Protein AF-A0A7M7LLH9-F1 (afdb_monomer)

Foldseek 3Di:
DPDPDDPDPDDDVCPVVVVVVVVVVLVVVLVVLLVQLLVLLVVLLVVLVVLVVLCVCCVVVVDPVVSHDDPLNVLLSVLNVLSVLVNVCSVPVPLVSLVSSLVSCVRSVVVSLVVLVVVLVVQVVCCVVPVDADDDPNHGPSVVSVVVSVVSVVSSVSSVVSSVVNSVSVVVVPPD

Solvent-accessible surface area (backbone atoms only — not comparable to full-atom values): 9610 Å² total; per-residue (Å²): 134,82,81,91,78,66,83,79,74,82,74,81,88,60,62,67,54,59,55,51,50,54,53,51,54,49,51,54,50,48,54,54,44,50,52,56,37,50,51,42,36,50,52,48,35,52,55,35,48,52,53,51,50,46,34,51,31,21,73,72,65,75,37,65,68,88,52,53,73,52,76,36,49,61,44,31,45,47,27,31,59,27,33,51,42,38,57,58,13,63,79,73,68,36,58,68,42,38,52,52,20,52,53,37,35,48,53,21,36,51,44,14,43,53,46,38,50,62,59,46,48,59,55,51,53,44,28,76,74,70,70,57,70,64,63,54,95,84,41,52,44,66,60,55,49,51,52,52,45,53,53,47,51,52,43,47,52,53,37,51,55,37,49,54,54,48,51,56,67,60,52,70,76,69,82,114

Nearest PDB structures (foldseek):
  6wvd-assembly1_A  TM=9.181E-01  e=1.114E-07  Aequorea victoria
  8yrj-assembly1_B  TM=5.830E-01  e=4.260E-01  Mus musculus
  8afz-assembly1_A  TM=3.007E-01  e=5.999E+00  Homo sapiens

Sequence (176 aa):
MSSKGGPRAAGTDGSDFQHREQVASQYKTSVQLKSKFRTCLYINILVVLIQVVMFAGAHFHIIPSDFYPSPWQYTWMLSGVVSLIGLNALAKNKKEMLSLHDLGLTIFGFGGIFFGFTSQYSSHQRYIASGETKRIADIPLHYIWVFVLASNAINYLATYVYSIRLKAAWNVRKTR

Secondary structure (DSSP, 8-state):
---TTS---S---SHHHHHHHHHHHHHHHHHHHHHHHHHHHHHHHHHHHHHHHHHHHHHTTSS-GGGSPPHHHHHHHHHHHHHHHHHHHHHTT-HHHHHHHHHHIIIIIIHHHHHHHHHHHHHHHHHHHH----EETTEEHHHHHHHHHHHHHHHHHHHHHHHHHHHHHHHGGG--

pLDDT: mean 85.82, std 14.54, range [35.81, 98.0]

Structure (mmCIF, N/CA/C/O backbone):
data_AF-A0A7M7LLH9-F1
#
_entry.id   AF-A0A7M7LLH9-F1
#
loop_
_atom_site.group_PDB
_atom_site.id
_atom_site.type_symbol
_atom_site.label_atom_id
_atom_site.label_alt_id
_atom_site.label_comp_id
_atom_site.label_asym_id
_atom_site.label_entity_id
_atom_site.label_seq_id
_atom_site.pdbx_PDB_ins_code
_atom_site.Cartn_x
_atom_site.Cartn_y
_atom_site.Cartn_z
_atom_site.occupancy
_atom_site.B_iso_or_equiv
_atom_site.auth_seq_id
_atom_site.auth_comp_id
_atom_site.auth_asym_id
_atom_site.auth_atom_id
_atom_site.pdbx_PDB_model_num
ATOM 1 N N . MET A 1 1 ? -25.025 -7.989 30.475 1.00 39.19 1 MET A N 1
ATOM 2 C CA . MET A 1 1 ? -26.414 -8.125 30.961 1.00 39.19 1 MET A CA 1
ATOM 3 C C . MET A 1 1 ? -26.927 -6.730 31.280 1.00 39.19 1 MET A C 1
ATOM 5 O O . MET A 1 1 ? -26.350 -6.075 32.131 1.00 39.19 1 MET A O 1
ATOM 9 N N . SER A 1 2 ? -27.921 -6.244 30.536 1.00 42.28 2 SER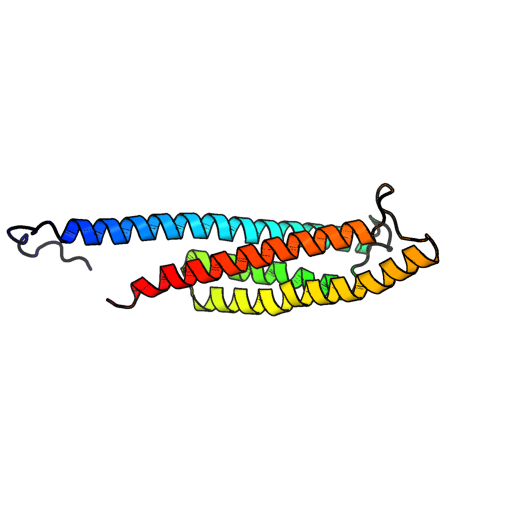 A N 1
ATOM 10 C CA . SER A 1 2 ? -28.677 -5.032 30.882 1.00 42.28 2 SER A CA 1
ATOM 11 C C . SER A 1 2 ? -29.790 -5.478 31.830 1.00 42.28 2 SER A C 1
ATOM 13 O O . SER A 1 2 ? -30.538 -6.397 31.489 1.00 42.28 2 SER A O 1
ATOM 15 N N . SER A 1 3 ? -29.833 -4.929 33.046 1.00 49.19 3 SER A N 1
ATOM 16 C CA . SER A 1 3 ? -30.827 -5.312 34.051 1.00 49.19 3 SER A CA 1
ATOM 17 C C . SER A 1 3 ? -32.217 -4.848 33.600 1.00 49.19 3 SER A C 1
ATOM 19 O O . SER A 1 3 ? -32.525 -3.661 33.546 1.00 49.19 3 SER A O 1
ATOM 21 N N . LYS A 1 4 ? -33.075 -5.806 33.240 1.00 50.59 4 LYS A N 1
ATOM 22 C CA . LYS A 1 4 ? -34.442 -5.573 32.743 1.00 50.59 4 LYS A CA 1
ATOM 23 C C . LYS A 1 4 ? -35.484 -5.364 33.863 1.00 50.59 4 LYS A C 1
ATOM 25 O O . LYS A 1 4 ? -36.646 -5.691 33.662 1.00 50.59 4 LYS A O 1
ATOM 30 N N . GLY A 1 5 ? -35.107 -4.839 35.033 1.00 54.44 5 GLY A N 1
ATOM 31 C CA . GLY A 1 5 ? -36.053 -4.764 36.161 1.00 54.44 5 GLY A CA 1
ATOM 32 C C . GLY A 1 5 ? -35.670 -3.896 37.360 1.00 54.44 5 GLY A C 1
ATOM 33 O O . GLY A 1 5 ? -36.213 -4.113 38.435 1.00 54.44 5 GLY A O 1
ATOM 34 N N . GLY A 1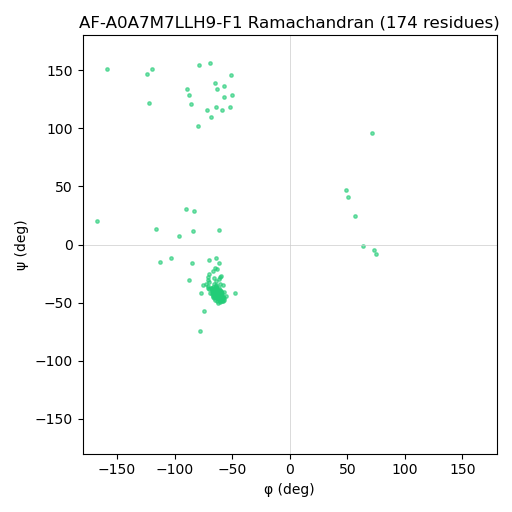 6 ? -34.742 -2.944 37.219 1.00 60.59 6 GLY A N 1
ATOM 35 C CA . GLY A 1 6 ? -34.502 -1.945 38.271 1.00 60.59 6 GLY A CA 1
ATOM 36 C C . GLY A 1 6 ? -35.561 -0.830 38.244 1.00 60.59 6 GLY A C 1
ATOM 37 O O . GLY A 1 6 ? -36.117 -0.581 37.169 1.00 60.59 6 GLY A O 1
ATOM 38 N N . PRO A 1 7 ? -35.837 -0.144 39.373 1.00 49.22 7 PRO A N 1
ATOM 39 C CA . PRO A 1 7 ? -36.781 0.973 39.426 1.00 49.22 7 PRO A CA 1
ATOM 40 C C . PRO A 1 7 ? -36.449 1.978 38.320 1.00 49.22 7 PRO A C 1
ATOM 42 O O . PRO A 1 7 ? -35.292 2.378 38.178 1.00 49.22 7 PRO A O 1
ATOM 45 N N . ARG A 1 8 ? -37.436 2.371 37.505 1.00 54.38 8 ARG A N 1
ATOM 46 C CA . ARG A 1 8 ? -37.236 3.472 36.553 1.00 54.38 8 ARG A CA 1
ATOM 47 C C . ARG A 1 8 ? -36.862 4.705 37.369 1.00 54.38 8 ARG A C 1
ATOM 49 O O . ARG A 1 8 ? -37.666 5.150 38.182 1.00 54.38 8 ARG A O 1
ATOM 56 N N . ALA A 1 9 ? -35.643 5.206 37.169 1.00 55.44 9 ALA A N 1
ATOM 57 C CA . ALA A 1 9 ? -35.166 6.414 37.823 1.00 55.44 9 ALA A CA 1
ATOM 58 C C . ALA A 1 9 ? -36.189 7.537 37.602 1.00 55.44 9 ALA A C 1
ATOM 60 O O . ALA A 1 9 ? -36.513 7.878 36.461 1.00 55.44 9 ALA A O 1
ATOM 61 N N . ALA A 1 10 ? -36.746 8.044 38.701 1.00 49.22 10 ALA A N 1
ATOM 62 C CA . ALA A 1 10 ? -37.617 9.202 38.692 1.00 49.22 10 ALA A CA 1
ATOM 63 C C . ALA A 1 10 ? -36.797 10.409 38.218 1.00 49.22 10 ALA A C 1
ATOM 65 O O . ALA A 1 10 ? -35.810 10.762 38.854 1.00 49.22 10 ALA A O 1
ATOM 66 N N . GLY A 1 11 ? -37.197 10.996 37.088 1.00 54.97 11 GLY A N 1
ATOM 67 C CA . GLY A 1 11 ? -36.576 12.189 36.515 1.00 54.97 11 GLY A CA 1
ATOM 68 C C . GLY A 1 11 ? -35.186 11.941 35.927 1.00 54.97 11 GLY A C 1
ATOM 69 O O . GLY A 1 11 ? -34.178 12.025 36.616 1.00 54.97 11 GLY A O 1
ATOM 70 N N . THR A 1 12 ? -35.104 11.710 34.616 1.00 56.12 12 THR A N 1
ATOM 71 C CA . THR A 1 12 ? -33.862 12.012 33.895 1.00 56.12 12 THR A CA 1
ATOM 72 C C . THR A 1 12 ? -33.748 13.532 33.810 1.00 56.12 12 THR A C 1
ATOM 74 O O . THR A 1 12 ? -34.572 14.160 33.150 1.00 56.12 12 THR A O 1
ATOM 77 N N . ASP A 1 13 ? -32.734 14.113 34.441 1.00 59.94 13 ASP A N 1
ATOM 78 C CA . ASP A 1 13 ? -32.364 15.542 34.430 1.00 59.94 13 ASP A CA 1
ATOM 79 C C . ASP A 1 13 ? -31.989 16.108 33.036 1.00 59.94 13 ASP A C 1
ATOM 81 O O . ASP A 1 13 ? -31.413 17.186 32.921 1.00 59.94 13 ASP A O 1
ATOM 85 N N . GLY A 1 14 ? -32.272 15.372 31.956 1.00 61.41 14 GLY A N 1
ATOM 86 C CA . GLY A 1 14 ? -31.887 15.715 30.58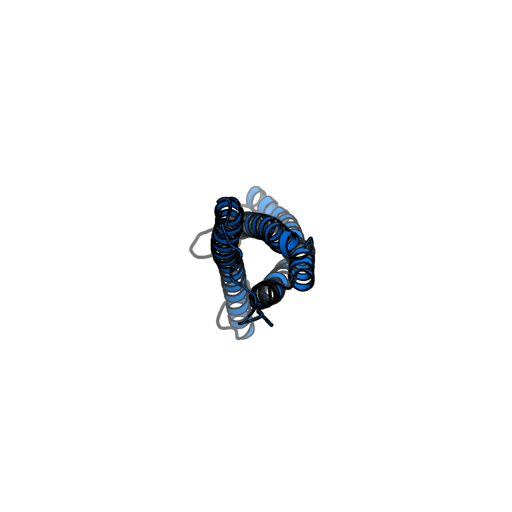9 1.00 61.41 14 GLY A CA 1
ATOM 87 C C . GLY A 1 14 ? -30.402 15.499 30.268 1.00 61.41 14 GLY A C 1
ATOM 88 O O . GLY A 1 14 ? -30.041 15.541 29.092 1.00 61.41 14 GLY A O 1
ATOM 89 N N . SER A 1 15 ? -29.540 15.187 31.244 1.00 61.66 15 SER A N 1
ATOM 90 C CA . SER A 1 15 ? -28.098 14.981 31.014 1.00 61.66 15 SER A CA 1
ATOM 91 C C . SER A 1 15 ? -27.792 13.689 30.238 1.00 61.66 15 SER A C 1
ATOM 93 O O . SER A 1 15 ? -26.809 13.615 29.495 1.00 61.66 15 SER A O 1
ATOM 95 N N . ASP A 1 16 ? -28.683 12.690 30.308 1.00 64.12 16 ASP A N 1
ATOM 96 C CA . ASP A 1 16 ? -28.557 11.426 29.563 1.00 64.12 16 ASP A CA 1
ATOM 97 C C . ASP A 1 16 ? -28.690 11.628 28.038 1.00 64.12 16 ASP A C 1
ATOM 99 O O . ASP A 1 16 ? -28.168 10.840 27.247 1.00 64.12 16 ASP A O 1
ATOM 103 N N . PHE A 1 17 ? -29.330 12.719 27.596 1.00 64.06 17 PHE A N 1
ATOM 104 C CA . PHE A 1 17 ? -29.427 13.067 26.176 1.00 64.06 17 PHE A CA 1
ATOM 105 C C . PHE A 1 17 ? -28.054 13.405 25.583 1.00 64.06 17 PHE A C 1
ATOM 107 O O . PHE A 1 17 ? -27.680 12.849 24.550 1.00 64.06 17 PHE A O 1
ATOM 114 N N . GLN A 1 18 ? -27.259 14.220 26.284 1.00 66.38 18 GLN A N 1
ATOM 115 C CA . GLN A 1 18 ? -25.909 14.594 25.848 1.00 66.38 18 GLN A CA 1
ATOM 116 C C . GLN A 1 18 ? -25.006 13.364 25.722 1.00 66.38 18 GLN A C 1
ATOM 118 O O . GLN A 1 18 ? -24.257 13.221 24.753 1.00 66.38 18 GLN A O 1
ATOM 123 N N . HIS A 1 19 ? -25.112 12.429 26.670 1.00 61.94 19 HIS A N 1
ATOM 124 C CA . HIS A 1 19 ? -24.351 11.187 26.624 1.00 61.94 19 HIS A CA 1
ATOM 125 C C . HIS A 1 19 ? -24.753 10.306 25.427 1.00 61.94 19 HIS A C 1
ATOM 127 O O . HIS A 1 19 ? -23.888 9.795 24.709 1.00 61.94 19 HIS A O 1
ATOM 133 N N . ARG A 1 20 ? -26.057 10.159 25.156 1.00 70.38 20 ARG A N 1
ATOM 134 C CA . ARG A 1 20 ? -26.562 9.386 24.007 1.00 70.38 20 ARG A CA 1
ATOM 135 C C . ARG A 1 20 ? -26.188 10.016 22.664 1.00 70.38 20 ARG A C 1
ATOM 137 O O . ARG A 1 20 ? -25.802 9.284 21.752 1.00 70.38 20 ARG A O 1
ATOM 144 N N . GLU A 1 21 ? -26.234 11.342 22.544 1.00 69.75 21 GLU A N 1
ATOM 145 C CA . GLU A 1 21 ? -25.801 12.059 21.337 1.00 69.75 21 GLU A CA 1
ATOM 146 C C . GLU A 1 21 ? -24.299 11.908 21.069 1.00 69.75 21 GLU A C 1
ATOM 148 O O . GLU A 1 21 ? -23.884 11.653 19.931 1.00 69.75 21 GLU A O 1
ATOM 153 N N . GLN A 1 22 ? -23.463 11.992 22.108 1.00 70.44 22 GLN A N 1
ATOM 154 C CA . GLN A 1 22 ? -22.021 11.770 21.982 1.00 70.44 22 GLN A CA 1
ATOM 155 C C . GLN A 1 22 ? -21.707 10.338 21.519 1.00 70.44 22 GLN A C 1
ATOM 157 O O . GLN A 1 22 ? -20.890 10.136 20.620 1.00 70.44 22 GLN A O 1
ATOM 162 N N . VAL A 1 23 ? -22.396 9.327 22.056 1.00 69.25 23 VAL A N 1
ATOM 163 C CA . VAL A 1 23 ? -22.213 7.929 21.629 1.00 69.25 23 VAL A CA 1
ATOM 164 C C . VAL A 1 23 ? -22.708 7.706 20.190 1.00 69.25 23 VAL A C 1
ATOM 166 O O . VAL A 1 23 ? -22.039 7.028 19.402 1.00 69.25 23 VAL A O 1
ATOM 16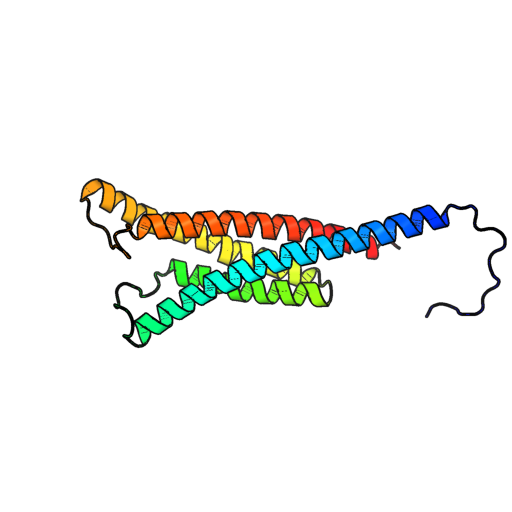9 N N . ALA A 1 24 ? -23.845 8.297 19.809 1.00 69.00 24 ALA A N 1
ATOM 170 C CA . ALA A 1 24 ? -24.409 8.173 18.464 1.00 69.00 24 ALA A CA 1
ATOM 171 C C . ALA A 1 24 ? -23.536 8.854 17.393 1.00 69.00 24 ALA A C 1
ATOM 173 O O . ALA A 1 24 ? -23.254 8.262 16.344 1.00 69.00 24 ALA A O 1
ATOM 174 N N . SER A 1 25 ? -23.049 10.068 17.667 1.00 70.50 25 SER A N 1
ATOM 175 C CA . SER A 1 25 ? -22.148 10.807 16.771 1.00 70.50 25 SER A CA 1
ATOM 176 C C . SER A 1 25 ? -20.809 10.084 16.573 1.00 70.50 25 SER A C 1
ATOM 178 O O . SER A 1 25 ? -20.308 9.996 15.445 1.00 70.50 25 SER A O 1
ATOM 180 N N . GLN A 1 26 ? -20.266 9.459 17.621 1.00 71.50 26 GLN A N 1
ATOM 181 C CA . GLN A 1 26 ? -19.068 8.621 17.527 1.00 71.50 26 GLN A CA 1
ATOM 182 C C . GLN A 1 26 ? -19.297 7.353 16.702 1.00 71.50 26 GLN A C 1
ATOM 184 O O . GLN A 1 26 ? -18.443 6.990 15.890 1.00 71.50 26 GLN A O 1
ATOM 189 N N . TYR A 1 27 ? -20.445 6.686 16.861 1.00 74.75 27 TYR A N 1
ATOM 190 C CA . TYR A 1 27 ? -20.773 5.512 16.052 1.00 74.75 27 TYR A CA 1
ATOM 191 C C . TYR A 1 27 ? -20.869 5.877 14.568 1.00 74.75 27 TYR A C 1
ATOM 193 O O . TYR A 1 27 ? -20.240 5.225 13.731 1.00 74.75 27 TYR A O 1
ATOM 201 N N . LYS A 1 28 ? -21.561 6.978 14.248 1.00 80.12 28 LYS A N 1
ATOM 202 C CA . LYS A 1 28 ? -21.656 7.514 12.883 1.00 80.12 28 LYS A CA 1
ATOM 203 C C . LYS A 1 28 ? -20.271 7.825 12.306 1.00 80.12 28 LYS A C 1
ATOM 205 O O . LYS A 1 28 ? -19.962 7.406 11.191 1.00 80.12 28 LYS A O 1
ATOM 210 N N . THR A 1 29 ? -19.411 8.470 13.094 1.00 81.75 29 THR A N 1
ATOM 211 C CA . THR A 1 29 ? -18.034 8.805 12.699 1.00 81.75 29 THR A CA 1
ATOM 212 C C . THR A 1 29 ? -17.191 7.551 12.458 1.00 81.75 29 THR A C 1
ATOM 214 O O . THR A 1 29 ? -16.514 7.445 11.437 1.00 81.75 29 THR A O 1
ATOM 217 N N . SER A 1 30 ? -17.263 6.554 13.347 1.00 83.50 30 SER A N 1
ATOM 218 C CA . SER A 1 30 ? -16.526 5.295 13.187 1.00 83.50 30 SER A CA 1
ATOM 219 C C . SER A 1 30 ? -16.980 4.530 11.945 1.00 83.50 30 SER A C 1
ATOM 221 O O . SER A 1 30 ? -16.139 4.052 11.190 1.00 83.50 30 SER A O 1
ATOM 223 N N . VAL A 1 31 ? -18.288 4.453 11.679 1.00 88.06 31 VAL A N 1
ATOM 224 C CA . VAL A 1 31 ? -18.828 3.787 10.482 1.00 88.06 31 VAL A CA 1
ATOM 225 C C . VAL A 1 31 ? -18.349 4.476 9.201 1.00 88.06 31 VAL A C 1
ATOM 227 O O . VAL A 1 31 ? -17.866 3.800 8.291 1.00 88.06 31 VAL A O 1
ATOM 230 N N . GLN A 1 32 ? -18.398 5.810 9.145 1.00 90.38 32 GLN A N 1
ATOM 231 C CA . GLN A 1 32 ? -17.904 6.571 7.993 1.00 90.38 32 GLN A CA 1
ATOM 232 C C . GLN A 1 32 ? -16.400 6.367 7.769 1.00 90.38 32 GLN A C 1
ATOM 234 O O . GLN A 1 32 ? -15.972 6.120 6.641 1.00 90.38 32 GLN A O 1
ATOM 239 N N . LEU A 1 33 ? -15.595 6.420 8.836 1.00 92.81 33 LEU A N 1
ATOM 240 C CA . LEU A 1 33 ? -14.150 6.196 8.757 1.00 92.81 33 LEU A CA 1
ATOM 241 C C . LEU A 1 33 ? -13.810 4.768 8.323 1.00 92.81 33 LEU A C 1
ATOM 243 O O . LEU A 1 33 ? -12.924 4.585 7.493 1.00 92.81 33 LEU A O 1
ATOM 247 N N . LYS A 1 34 ? -14.532 3.759 8.826 1.00 93.94 34 LYS A N 1
ATOM 248 C CA . LYS A 1 34 ? -14.350 2.361 8.413 1.00 93.94 34 LYS A CA 1
ATOM 249 C C . LYS A 1 34 ? -14.624 2.166 6.930 1.00 93.94 34 LYS A C 1
ATOM 251 O O . LYS A 1 34 ? -13.887 1.427 6.289 1.00 93.94 34 LYS A O 1
ATOM 256 N N . SER A 1 35 ? -15.671 2.803 6.403 1.00 94.50 35 SER A N 1
ATOM 257 C CA . SER A 1 35 ? -15.999 2.733 4.978 1.00 94.50 35 SER A CA 1
ATOM 258 C C . SER A 1 35 ? -14.870 3.326 4.131 1.00 94.50 35 SER A C 1
ATOM 260 O O . SER A 1 35 ? -14.331 2.641 3.269 1.00 94.50 35 SER A O 1
ATOM 262 N N . LYS A 1 36 ? -14.413 4.543 4.462 1.00 96.00 36 LYS A N 1
ATOM 263 C CA . LYS A 1 36 ? -13.301 5.207 3.758 1.00 96.00 36 LYS A CA 1
ATOM 264 C C . LYS A 1 36 ? -12.000 4.404 3.824 1.00 96.00 36 LYS A C 1
ATOM 266 O O . LYS A 1 36 ? -11.359 4.193 2.802 1.00 96.00 36 LYS A O 1
ATOM 271 N N . PHE A 1 37 ? -11.644 3.914 5.010 1.00 96.88 37 PHE A N 1
ATOM 272 C CA . PHE A 1 37 ? -10.469 3.068 5.202 1.00 96.88 37 PHE A CA 1
ATOM 273 C C . PHE A 1 37 ? -10.571 1.775 4.383 1.00 96.88 37 PHE A C 1
ATOM 275 O O . PHE A 1 37 ? -9.630 1.418 3.684 1.00 96.88 37 PHE A O 1
ATOM 282 N N . ARG A 1 38 ? -11.735 1.111 4.389 1.00 97.06 38 ARG A N 1
ATOM 283 C CA . ARG A 1 38 ? -11.988 -0.090 3.583 1.00 97.06 38 ARG A CA 1
ATOM 284 C C . ARG A 1 38 ? -11.816 0.181 2.085 1.00 97.06 38 ARG A C 1
ATOM 286 O O . ARG A 1 38 ? -11.206 -0.638 1.406 1.00 97.06 38 ARG A O 1
ATOM 293 N N . THR A 1 39 ? -12.292 1.321 1.585 1.00 97.44 39 THR A N 1
ATOM 294 C CA . THR A 1 39 ? -12.079 1.725 0.188 1.00 97.44 39 THR A CA 1
ATOM 295 C C . THR A 1 39 ? -10.591 1.837 -0.143 1.00 97.44 39 THR A C 1
ATOM 297 O O . THR A 1 39 ? -10.160 1.272 -1.143 1.00 97.44 39 THR A O 1
ATOM 300 N N . CYS A 1 40 ? -9.786 2.483 0.707 1.00 97.69 40 CYS A N 1
ATOM 301 C CA . CYS A 1 40 ? -8.338 2.584 0.491 1.00 97.69 40 CYS A CA 1
ATOM 302 C C . CYS A 1 40 ? -7.639 1.213 0.457 1.00 97.69 40 CYS A C 1
ATOM 304 O O . CYS A 1 40 ? -6.753 0.989 -0.371 1.00 97.69 40 CYS A O 1
ATOM 306 N N . LEU A 1 41 ? -8.064 0.278 1.317 1.00 97.75 41 LEU A N 1
ATOM 307 C CA . LEU A 1 41 ? -7.549 -1.094 1.315 1.00 97.75 41 LEU A CA 1
ATOM 308 C C . LEU A 1 41 ? -7.911 -1.836 0.027 1.00 97.75 41 LEU A C 1
ATOM 310 O O . LEU A 1 41 ? -7.055 -2.501 -0.548 1.00 97.75 41 LEU A O 1
ATOM 314 N N . TYR A 1 42 ? -9.152 -1.706 -0.450 1.00 98.00 42 TYR A N 1
ATOM 315 C CA . TYR A 1 42 ? -9.562 -2.322 -1.712 1.00 98.00 42 TYR A CA 1
ATOM 316 C C . TYR A 1 42 ? -8.830 -1.738 -2.915 1.00 98.00 42 TYR A C 1
ATOM 318 O O . TYR A 1 42 ? -8.443 -2.504 -3.791 1.00 98.00 42 TYR A O 1
ATOM 326 N N . ILE A 1 43 ? -8.583 -0.425 -2.938 1.00 97.62 43 ILE A N 1
ATOM 327 C CA . ILE A 1 43 ? -7.764 0.206 -3.980 1.00 97.62 43 ILE A CA 1
ATOM 328 C C . ILE A 1 43 ? -6.364 -0.415 -3.994 1.00 97.62 43 ILE A C 1
ATOM 330 O O . ILE A 1 43 ? -5.903 -0.835 -5.052 1.00 97.62 43 ILE A O 1
ATOM 334 N N . ASN A 1 44 ? -5.710 -0.539 -2.833 1.00 97.38 44 ASN A N 1
ATOM 335 C CA . ASN A 1 44 ? -4.380 -1.147 -2.777 1.00 97.38 44 ASN A CA 1
ATOM 336 C C . ASN A 1 44 ? -4.394 -2.616 -3.230 1.00 97.38 44 ASN A C 1
ATOM 338 O O . ASN A 1 44 ? -3.566 -3.021 -4.040 1.00 97.38 44 ASN A O 1
ATOM 342 N N . ILE A 1 45 ? -5.357 -3.408 -2.747 1.00 97.56 45 ILE A N 1
ATOM 343 C CA . ILE A 1 45 ? -5.505 -4.815 -3.143 1.00 97.56 45 ILE A CA 1
ATOM 344 C C . ILE A 1 45 ? -5.709 -4.929 -4.654 1.00 97.56 45 ILE A C 1
ATOM 346 O O . ILE A 1 45 ? -5.057 -5.752 -5.284 1.00 97.56 45 ILE A O 1
ATOM 350 N N . LEU A 1 46 ? -6.569 -4.099 -5.245 1.00 97.50 46 LEU A N 1
ATOM 351 C CA . LEU A 1 46 ? -6.832 -4.106 -6.683 1.00 97.50 46 LEU A CA 1
ATOM 352 C C . LEU A 1 46 ? -5.563 -3.800 -7.481 1.00 97.50 46 LEU A C 1
ATOM 354 O O . LEU A 1 46 ? -5.248 -4.516 -8.427 1.00 97.50 46 LEU A O 1
ATOM 358 N N . VAL A 1 47 ? -4.810 -2.777 -7.081 1.00 95.75 47 VAL A N 1
ATOM 359 C CA . VAL A 1 47 ? -3.564 -2.402 -7.758 1.00 95.75 47 VAL A CA 1
ATOM 360 C C . VAL A 1 47 ? -2.512 -3.515 -7.647 1.00 95.75 47 VAL A C 1
ATOM 362 O O . VAL A 1 47 ? -1.873 -3.860 -8.641 1.00 95.75 47 VAL A O 1
ATOM 365 N N . VAL A 1 48 ? -2.372 -4.137 -6.473 1.00 96.00 48 VAL A N 1
ATOM 366 C CA . VAL A 1 48 ? -1.479 -5.292 -6.286 1.00 96.00 48 VAL A CA 1
ATOM 367 C C . VAL A 1 48 ? -1.943 -6.495 -7.112 1.00 96.00 48 VAL A C 1
ATOM 369 O O . VAL A 1 48 ? -1.114 -7.172 -7.711 1.00 96.00 48 VAL A O 1
ATOM 372 N N . LEU A 1 49 ? -3.250 -6.758 -7.201 1.00 96.19 49 LEU A N 1
ATOM 373 C CA . LEU A 1 49 ? -3.790 -7.842 -8.025 1.00 96.19 49 LEU A CA 1
ATOM 374 C C . LEU A 1 49 ? -3.491 -7.634 -9.510 1.00 96.19 49 LEU A C 1
ATOM 376 O O . LEU A 1 49 ? -3.122 -8.592 -10.181 1.00 96.19 49 LEU A O 1
ATOM 380 N N . ILE A 1 50 ? -3.577 -6.400 -10.014 1.00 94.31 50 ILE A N 1
ATOM 381 C CA . ILE A 1 50 ? -3.158 -6.085 -11.387 1.00 94.31 50 ILE A CA 1
ATOM 382 C C . ILE A 1 50 ? -1.685 -6.467 -11.587 1.00 94.31 50 ILE A C 1
ATOM 384 O O . ILE A 1 50 ? -1.356 -7.141 -12.562 1.00 94.31 50 ILE A O 1
ATOM 388 N N . GLN A 1 51 ? -0.807 -6.125 -10.639 1.00 92.94 51 GLN A N 1
ATOM 389 C CA . GLN A 1 51 ? 0.607 -6.504 -10.702 1.00 92.94 51 GLN A CA 1
ATOM 390 C C . GLN A 1 51 ? 0.814 -8.030 -10.666 1.00 92.94 51 GLN A C 1
ATOM 392 O O . GLN A 1 51 ? 1.651 -8.552 -11.403 1.00 92.94 51 GLN A O 1
ATOM 397 N N . VAL A 1 52 ? 0.045 -8.758 -9.847 1.00 94.12 52 VAL A N 1
ATOM 398 C CA . VAL A 1 52 ? 0.068 -10.233 -9.801 1.00 94.12 52 VAL A CA 1
ATOM 399 C C . VAL A 1 52 ? -0.349 -10.827 -11.146 1.00 94.12 52 VAL A C 1
ATOM 401 O O . VAL A 1 52 ? 0.299 -11.751 -11.629 1.00 94.12 52 VAL A O 1
ATOM 404 N N . VAL A 1 53 ? -1.404 -10.296 -11.769 1.00 93.75 53 VAL A N 1
ATOM 405 C CA . VAL A 1 53 ? -1.880 -10.755 -13.082 1.00 93.75 53 VAL A CA 1
ATOM 406 C C . VAL A 1 53 ? -0.830 -10.496 -14.161 1.00 93.75 53 VAL A C 1
ATOM 408 O O . VAL A 1 53 ? -0.563 -11.385 -14.965 1.00 93.75 53 VAL A O 1
ATOM 411 N N . MET A 1 54 ? -0.183 -9.326 -14.151 1.00 90.50 54 MET A N 1
ATOM 412 C CA . MET A 1 54 ? 0.918 -9.031 -15.075 1.00 90.50 54 MET A CA 1
ATOM 413 C C . MET A 1 54 ? 2.088 -10.003 -14.902 1.00 90.50 54 MET A C 1
ATOM 415 O O . MET A 1 54 ? 2.607 -10.520 -15.890 1.00 90.50 54 MET A O 1
ATOM 419 N N . PHE A 1 55 ? 2.469 -10.297 -13.655 1.00 91.38 55 PHE A N 1
ATOM 420 C CA . PHE A 1 55 ? 3.502 -11.285 -13.356 1.00 91.38 55 PHE A CA 1
ATOM 421 C C . PHE A 1 55 ? 3.127 -12.679 -13.864 1.00 91.38 55 PHE A C 1
ATOM 423 O O . PHE A 1 55 ? 3.925 -13.311 -14.552 1.00 91.38 55 PHE A O 1
ATOM 430 N N . ALA A 1 56 ? 1.914 -13.146 -13.565 1.00 92.50 56 ALA A N 1
ATOM 431 C CA . ALA A 1 56 ? 1.435 -14.445 -14.023 1.00 92.50 56 ALA A CA 1
ATOM 432 C C . ALA A 1 56 ? 1.422 -14.522 -15.558 1.00 92.50 56 ALA A C 1
ATOM 434 O O . ALA A 1 56 ? 1.890 -15.504 -16.127 1.00 92.50 56 ALA A O 1
ATOM 435 N N . GLY A 1 57 ? 0.968 -13.463 -16.235 1.00 92.88 57 GLY A N 1
ATOM 436 C CA . GLY A 1 57 ? 0.994 -13.371 -17.694 1.00 92.88 57 GLY A CA 1
ATOM 437 C C . GLY A 1 57 ? 2.406 -13.464 -18.276 1.00 92.88 57 GLY A C 1
ATOM 438 O O . GLY A 1 57 ? 2.606 -14.167 -19.263 1.00 92.88 57 GLY A O 1
ATOM 439 N N . ALA A 1 58 ? 3.394 -12.818 -17.652 1.00 90.88 58 ALA A N 1
ATOM 440 C CA . ALA A 1 58 ? 4.798 -12.938 -18.053 1.00 90.88 58 ALA A CA 1
ATOM 441 C C . ALA A 1 58 ? 5.373 -14.340 -17.764 1.00 90.88 58 ALA A C 1
ATOM 443 O O . ALA A 1 58 ? 6.135 -14.872 -18.570 1.00 90.88 58 ALA A O 1
ATOM 444 N N . HIS A 1 59 ? 4.984 -14.959 -16.644 1.00 91.00 59 HIS A N 1
ATOM 445 C CA . HIS A 1 59 ? 5.430 -16.299 -16.257 1.00 91.00 59 HIS A CA 1
ATOM 446 C C . HIS A 1 59 ? 4.921 -17.393 -17.200 1.00 91.00 59 HIS A C 1
ATOM 448 O O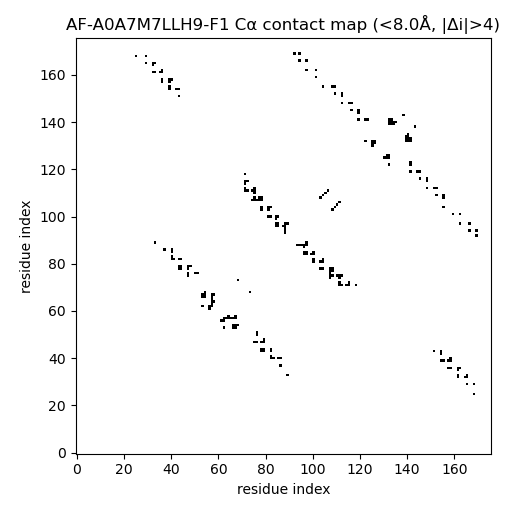 . HIS A 1 59 ? 5.681 -18.269 -17.598 1.00 91.00 59 HIS A O 1
ATOM 454 N N . PHE A 1 60 ? 3.655 -17.309 -17.608 1.00 93.62 60 PHE A N 1
ATOM 455 C CA . PHE A 1 60 ? 3.047 -18.229 -18.571 1.00 93.62 60 PHE A CA 1
ATOM 456 C C . PHE A 1 60 ? 3.311 -17.843 -20.035 1.00 93.62 60 PHE A C 1
ATOM 458 O O . PHE A 1 60 ? 2.678 -18.398 -20.929 1.00 93.62 60 PHE A O 1
ATOM 465 N N . HIS A 1 61 ? 4.220 -16.894 -20.292 1.00 89.62 61 HIS A N 1
ATOM 466 C CA . HIS A 1 61 ? 4.569 -16.413 -21.635 1.00 89.62 61 HIS A CA 1
ATOM 467 C C . HIS A 1 61 ? 3.380 -15.865 -22.455 1.00 89.62 61 HIS A C 1
ATOM 469 O O . HIS A 1 61 ? 3.432 -15.823 -23.681 1.00 89.62 61 HIS A O 1
ATOM 475 N N . ILE A 1 62 ? 2.314 -15.414 -21.785 1.00 91.44 62 ILE A N 1
ATOM 476 C CA . ILE A 1 62 ? 1.156 -14.743 -22.401 1.00 91.44 62 ILE A CA 1
ATOM 477 C C . ILE A 1 62 ? 1.525 -13.300 -22.783 1.00 91.44 62 ILE A C 1
ATOM 479 O O . ILE A 1 62 ? 1.045 -12.760 -23.776 1.00 91.44 62 ILE A O 1
ATOM 483 N N . ILE A 1 63 ? 2.377 -12.670 -21.972 1.00 87.94 63 ILE A N 1
ATOM 484 C CA . ILE A 1 63 ? 2.866 -11.294 -22.121 1.00 87.94 63 ILE A CA 1
ATOM 485 C C . ILE A 1 63 ? 4.399 -11.349 -22.271 1.00 87.94 63 ILE A C 1
ATOM 487 O O . ILE A 1 63 ? 5.013 -12.272 -21.726 1.00 87.94 63 ILE A O 1
ATOM 491 N N . PRO A 1 64 ? 5.050 -10.394 -22.974 1.00 84.81 64 PRO A N 1
ATOM 492 C CA . PRO A 1 64 ? 6.506 -10.370 -23.093 1.00 84.81 64 PRO A CA 1
ATOM 493 C C . PRO A 1 64 ? 7.232 -10.480 -21.744 1.00 84.81 64 PRO A C 1
ATOM 495 O O . PRO A 1 64 ? 6.810 -9.919 -20.731 1.00 84.81 64 PRO A O 1
ATOM 498 N N . SER A 1 65 ? 8.386 -11.146 -21.736 1.00 81.38 65 SER A N 1
ATOM 499 C CA . SER A 1 65 ? 9.222 -11.302 -20.536 1.00 81.38 65 SER A CA 1
ATOM 500 C C . SER A 1 65 ? 9.776 -9.974 -20.002 1.00 81.38 65 SER A C 1
ATOM 502 O O . SER A 1 65 ? 10.268 -9.900 -18.881 1.00 81.38 65 SER A O 1
ATOM 504 N N . ASP A 1 66 ? 9.660 -8.884 -20.755 1.00 78.62 66 ASP A N 1
ATOM 505 C CA . ASP A 1 66 ? 10.012 -7.545 -20.283 1.00 78.62 66 ASP A CA 1
ATOM 506 C C . ASP A 1 66 ? 9.200 -7.063 -19.076 1.00 78.62 66 ASP A C 1
ATOM 508 O O . ASP A 1 66 ? 9.616 -6.109 -18.413 1.00 78.62 66 ASP A O 1
ATOM 512 N N . PHE A 1 67 ? 8.075 -7.725 -18.794 1.00 79.81 67 PHE A N 1
ATOM 513 C CA . PHE A 1 67 ? 7.148 -7.412 -17.711 1.00 79.81 67 PHE A CA 1
ATOM 514 C C . PHE A 1 67 ? 7.368 -8.240 -16.438 1.00 79.81 67 PHE A C 1
ATOM 516 O O . PHE A 1 67 ? 6.564 -8.143 -15.506 1.00 79.81 67 PHE A O 1
ATOM 523 N N . TYR A 1 68 ? 8.444 -9.034 -16.359 1.00 86.88 68 TYR A N 1
ATOM 524 C CA . TYR A 1 68 ? 8.809 -9.696 -15.107 1.00 86.88 68 TYR A CA 1
ATOM 525 C C . TYR A 1 68 ? 9.004 -8.667 -13.981 1.00 86.88 68 TYR A C 1
ATOM 527 O O . TYR A 1 68 ? 9.640 -7.629 -14.204 1.00 86.88 68 TYR A O 1
ATOM 535 N N . PRO A 1 69 ? 8.484 -8.931 -12.766 1.00 87.81 69 PRO A N 1
ATOM 536 C CA . PRO A 1 69 ? 8.567 -7.964 -11.698 1.00 87.81 69 PRO A CA 1
ATOM 537 C C . PRO A 1 69 ? 10.013 -7.674 -11.306 1.00 87.81 69 PRO A C 1
ATOM 539 O O . PRO A 1 69 ? 10.827 -8.574 -11.098 1.00 87.81 69 PRO A O 1
ATOM 542 N N . SER A 1 70 ? 10.319 -6.391 -11.170 1.00 90.06 70 SER A N 1
ATOM 543 C CA . SER A 1 70 ? 11.554 -5.913 -10.562 1.00 90.06 70 SER A CA 1
ATOM 544 C C . SER A 1 70 ? 11.556 -6.211 -9.055 1.00 90.06 70 SER A C 1
ATOM 546 O O . SER A 1 70 ? 10.485 -6.271 -8.447 1.00 90.06 70 SER A O 1
ATOM 548 N N . PRO A 1 71 ? 12.729 -6.307 -8.401 1.00 92.44 71 PRO A N 1
ATOM 549 C CA . PRO A 1 71 ? 12.837 -6.592 -6.966 1.00 92.44 71 PRO A CA 1
ATOM 550 C C . PRO A 1 71 ? 11.915 -5.746 -6.071 1.00 92.44 71 PRO A C 1
ATOM 552 O O . PRO A 1 71 ? 11.258 -6.271 -5.175 1.00 92.44 71 PRO A O 1
ATOM 555 N N . TRP A 1 72 ? 11.798 -4.445 -6.353 1.00 93.81 72 TRP A N 1
ATOM 556 C CA . TRP A 1 72 ? 10.949 -3.535 -5.581 1.00 93.81 72 TRP A CA 1
ATOM 557 C C . TRP A 1 72 ? 9.450 -3.845 -5.696 1.00 93.81 72 TRP A C 1
ATOM 559 O O . TRP A 1 72 ? 8.701 -3.597 -4.751 1.00 93.81 72 TRP A O 1
ATOM 569 N N . GLN A 1 73 ? 9.008 -4.418 -6.819 1.00 94.06 73 GLN A N 1
ATOM 570 C CA . GLN A 1 73 ? 7.607 -4.775 -7.037 1.00 94.06 73 GLN A CA 1
ATOM 571 C C . GLN A 1 73 ? 7.208 -5.959 -6.167 1.00 94.06 73 GLN A C 1
ATOM 573 O O . GLN A 1 73 ? 6.123 -5.927 -5.602 1.00 94.06 73 GLN A O 1
ATOM 578 N N . TYR A 1 74 ? 8.090 -6.944 -5.966 1.00 93.19 74 TYR A N 1
ATOM 579 C CA . TYR A 1 74 ? 7.829 -8.041 -5.027 1.00 93.19 74 TYR A CA 1
ATOM 580 C C . TYR A 1 74 ? 7.644 -7.527 -3.597 1.00 93.19 74 TYR A C 1
ATOM 582 O O . TYR A 1 74 ? 6.683 -7.899 -2.924 1.00 93.19 74 TYR A O 1
ATOM 590 N N . THR A 1 75 ? 8.520 -6.621 -3.148 1.00 94.00 75 THR A N 1
ATOM 591 C CA . THR A 1 75 ? 8.397 -5.990 -1.826 1.00 94.00 75 THR A CA 1
ATOM 592 C C . THR A 1 75 ? 7.093 -5.207 -1.703 1.00 94.00 75 THR A C 1
ATOM 594 O O . THR A 1 75 ? 6.398 -5.317 -0.695 1.00 94.00 75 THR A O 1
ATOM 597 N N . TRP A 1 76 ? 6.734 -4.446 -2.739 1.00 95.56 76 TRP A N 1
ATOM 598 C CA . TRP A 1 76 ? 5.501 -3.666 -2.768 1.00 95.56 76 TRP A CA 1
ATOM 599 C C . TRP A 1 76 ? 4.242 -4.546 -2.806 1.00 95.56 76 TRP A C 1
ATOM 601 O O . TRP A 1 76 ? 3.278 -4.239 -2.112 1.00 95.56 76 TRP A O 1
ATOM 611 N N . MET A 1 77 ? 4.252 -5.678 -3.516 1.00 95.06 77 MET A N 1
ATOM 612 C CA . MET A 1 77 ? 3.122 -6.619 -3.582 1.00 95.06 77 MET A CA 1
ATOM 613 C C . MET A 1 77 ? 2.733 -7.185 -2.207 1.00 95.06 77 MET A C 1
ATOM 615 O O . MET A 1 77 ? 1.560 -7.486 -1.971 1.00 95.06 77 MET A O 1
ATOM 619 N N . LEU A 1 78 ? 3.671 -7.266 -1.257 1.00 96.12 78 LEU A N 1
ATOM 620 C CA . LEU A 1 78 ? 3.367 -7.658 0.124 1.00 96.12 78 LEU A CA 1
ATOM 621 C C . LEU A 1 78 ? 2.425 -6.665 0.831 1.00 96.12 78 LEU A C 1
ATOM 623 O O . LEU A 1 78 ? 1.713 -7.062 1.757 1.00 96.12 78 LEU A O 1
ATOM 627 N N . SER A 1 79 ? 2.321 -5.411 0.370 1.00 96.50 79 SER A N 1
ATOM 628 C CA . SER A 1 79 ? 1.342 -4.443 0.891 1.00 96.50 79 SER A CA 1
ATOM 629 C C . SER A 1 79 ? -0.109 -4.921 0.703 1.00 96.50 79 SER A C 1
ATOM 631 O O . SER A 1 79 ? -0.988 -4.587 1.507 1.00 96.50 79 SER A O 1
ATOM 633 N N . GLY A 1 80 ? -0.374 -5.743 -0.320 1.00 95.88 80 GLY A N 1
ATOM 634 C CA . GLY A 1 80 ? -1.679 -6.363 -0.546 1.00 95.88 80 GLY A CA 1
ATOM 635 C C . GLY A 1 80 ? -2.052 -7.319 0.587 1.00 95.88 80 GLY A C 1
ATOM 636 O O . GLY A 1 80 ? -3.158 -7.243 1.121 1.00 95.88 80 GLY A O 1
ATOM 637 N N . VAL A 1 81 ? -1.099 -8.141 1.042 1.00 95.69 81 VAL A N 1
ATOM 638 C CA . VAL A 1 81 ? -1.279 -9.043 2.195 1.00 95.69 81 VAL A CA 1
ATOM 639 C C . VAL A 1 81 ? -1.523 -8.240 3.470 1.00 95.69 81 VAL A C 1
ATOM 641 O O . VAL A 1 81 ? -2.450 -8.532 4.226 1.00 95.69 81 VAL A O 1
ATOM 644 N N . VAL A 1 82 ? -0.752 -7.170 3.678 1.00 97.00 82 VAL A N 1
ATOM 645 C CA . VAL A 1 82 ? -0.962 -6.246 4.801 1.00 97.00 82 VAL A CA 1
ATOM 646 C C . VAL A 1 82 ? -2.380 -5.671 4.778 1.00 97.00 82 VAL A C 1
ATOM 648 O O . VAL A 1 82 ? -3.040 -5.609 5.813 1.00 97.00 82 VAL A O 1
ATOM 651 N N . SER A 1 83 ? -2.905 -5.325 3.602 1.00 96.62 83 SER A N 1
ATOM 652 C CA . SER A 1 83 ? -4.261 -4.778 3.468 1.00 96.62 83 SER A CA 1
ATOM 653 C C . SER A 1 83 ? -5.349 -5.773 3.886 1.00 96.62 83 SER A C 1
ATOM 655 O O . SER A 1 83 ? -6.361 -5.368 4.463 1.00 96.62 83 SER A O 1
ATOM 657 N N . LEU A 1 84 ? -5.129 -7.080 3.699 1.00 96.31 84 LEU A N 1
ATOM 658 C CA . LEU A 1 84 ? -6.024 -8.123 4.217 1.00 96.31 84 LEU A CA 1
ATOM 659 C C . LEU A 1 84 ? -6.040 -8.155 5.755 1.00 96.31 84 LEU A C 1
ATOM 661 O O . LEU A 1 84 ? -7.107 -8.308 6.359 1.00 96.31 84 LEU A O 1
ATOM 665 N N . ILE A 1 85 ? -4.889 -7.936 6.403 1.00 96.06 85 ILE A N 1
ATOM 666 C CA . ILE A 1 85 ? -4.799 -7.785 7.868 1.00 96.06 85 ILE A CA 1
ATOM 667 C C . ILE A 1 85 ? -5.623 -6.569 8.319 1.00 96.06 85 ILE A C 1
ATOM 669 O O . ILE A 1 85 ? -6.402 -6.664 9.272 1.00 96.06 85 ILE A O 1
ATOM 673 N N . GLY A 1 86 ? -5.526 -5.454 7.586 1.00 95.38 86 GLY A N 1
ATOM 674 C CA . GLY A 1 86 ? -6.322 -4.246 7.819 1.00 95.38 86 GLY A CA 1
ATOM 675 C C . GLY A 1 86 ? -7.831 -4.498 7.737 1.00 95.38 86 GLY A C 1
ATOM 676 O O . GLY A 1 86 ? -8.576 -4.075 8.621 1.00 95.38 86 GLY A O 1
ATOM 677 N N . LEU A 1 87 ? -8.293 -5.251 6.732 1.00 95.62 87 LEU A N 1
ATOM 678 C CA . LEU A 1 87 ? -9.706 -5.630 6.599 1.00 95.62 87 LEU A CA 1
ATOM 679 C C . LEU A 1 87 ? -10.184 -6.480 7.785 1.00 95.62 87 LEU A C 1
ATOM 681 O O . LEU A 1 87 ? -11.254 -6.218 8.344 1.00 95.62 87 LEU A O 1
ATOM 685 N N . ASN A 1 88 ? -9.378 -7.455 8.213 1.00 94.50 88 ASN A N 1
ATOM 686 C CA . ASN A 1 88 ? -9.688 -8.305 9.363 1.00 94.50 88 ASN A CA 1
ATOM 687 C C . ASN A 1 88 ? -9.759 -7.495 10.676 1.00 94.50 88 ASN A C 1
ATOM 689 O O . ASN A 1 88 ? -10.613 -7.744 11.534 1.00 94.50 88 ASN A O 1
ATOM 693 N N . ALA A 1 89 ? -8.926 -6.458 10.817 1.00 93.25 89 ALA A N 1
ATOM 694 C CA . ALA A 1 89 ? -8.955 -5.565 11.975 1.00 93.25 89 ALA A CA 1
ATOM 695 C C . ALA A 1 89 ? -10.308 -4.840 12.138 1.00 93.25 89 ALA A C 1
ATOM 697 O O . ALA A 1 89 ? -10.771 -4.637 13.268 1.00 93.25 89 ALA A O 1
ATOM 698 N N . LEU A 1 90 ? -10.987 -4.503 11.032 1.00 92.00 90 LEU A N 1
ATOM 699 C CA . LEU A 1 90 ? -12.262 -3.769 11.042 1.00 92.00 90 LEU A CA 1
ATOM 700 C C . LEU A 1 90 ? -13.449 -4.588 11.555 1.00 92.00 90 LEU A C 1
ATOM 702 O O . LEU A 1 90 ? -14.381 -4.004 12.119 1.00 92.00 90 LEU A O 1
ATOM 706 N N . ALA A 1 91 ? -13.434 -5.911 11.355 1.00 86.31 91 ALA A N 1
ATOM 707 C CA . ALA A 1 91 ? -14.555 -6.790 11.694 1.00 86.31 91 ALA A CA 1
ATOM 708 C C . ALA A 1 91 ? -14.829 -6.813 13.205 1.00 86.31 91 ALA A C 1
ATOM 710 O O . ALA A 1 91 ? -15.977 -6.749 13.638 1.00 86.31 91 ALA A O 1
ATOM 711 N N . LYS A 1 92 ? -13.762 -6.850 14.012 1.00 83.62 92 LYS A N 1
ATOM 712 C CA . LYS A 1 92 ? -13.835 -6.939 15.480 1.00 83.62 92 LYS A CA 1
ATOM 713 C C . LYS A 1 92 ? -13.250 -5.715 16.201 1.00 83.62 92 LYS A C 1
ATOM 715 O O . LYS A 1 92 ? -13.035 -5.779 17.405 1.00 83.62 92 LYS A O 1
ATOM 720 N N . ASN A 1 93 ? -12.996 -4.607 15.493 1.00 87.62 93 ASN A N 1
ATOM 721 C CA . ASN A 1 93 ? -12.335 -3.403 16.034 1.00 87.62 93 ASN A CA 1
ATOM 722 C C . ASN A 1 93 ? -11.018 -3.721 16.768 1.00 87.62 93 ASN A C 1
ATOM 724 O O . ASN A 1 93 ? -10.746 -3.198 17.853 1.00 87.62 93 ASN A O 1
ATOM 728 N N . LYS A 1 94 ? -10.217 -4.634 16.209 1.00 91.25 94 LYS A N 1
ATOM 729 C CA . LYS A 1 94 ? -8.978 -5.107 16.835 1.00 91.25 94 LYS A CA 1
ATOM 730 C C . LYS A 1 94 ? -7.864 -4.087 16.613 1.00 91.25 94 LYS A C 1
ATOM 732 O O . LYS A 1 94 ? -7.272 -4.044 15.539 1.00 91.25 94 LYS A O 1
ATOM 737 N N . LYS A 1 95 ? -7.560 -3.289 17.639 1.00 90.31 95 LYS A N 1
ATOM 738 C CA . LYS A 1 95 ? -6.499 -2.265 17.593 1.00 90.31 95 LYS A CA 1
ATOM 739 C C . LYS A 1 95 ? -5.124 -2.848 17.294 1.00 90.31 95 LYS A C 1
ATOM 741 O O . LYS A 1 95 ? -4.402 -2.270 16.501 1.00 90.31 95 LYS A O 1
ATOM 746 N N . GLU A 1 96 ? -4.792 -3.991 17.887 1.00 92.25 96 GLU A N 1
ATOM 747 C CA . GLU A 1 96 ? -3.503 -4.662 17.676 1.00 92.25 96 GLU A CA 1
ATOM 748 C C . GLU A 1 96 ? -3.306 -5.055 16.210 1.00 92.25 96 GLU A C 1
ATOM 750 O O . GLU A 1 96 ? -2.277 -4.744 15.625 1.00 92.25 96 GLU A O 1
ATOM 755 N N . MET A 1 97 ? -4.333 -5.639 15.584 1.00 94.25 97 MET A N 1
ATOM 756 C CA . MET A 1 97 ? -4.309 -5.969 14.154 1.00 94.25 97 MET A CA 1
ATOM 757 C C . MET A 1 97 ? -4.211 -4.719 13.275 1.00 94.25 97 MET A C 1
ATOM 759 O O . MET A 1 97 ? -3.552 -4.750 12.242 1.00 94.25 97 MET A O 1
ATOM 763 N N . LEU A 1 98 ? -4.843 -3.614 13.683 1.00 94.94 98 LEU A N 1
ATOM 764 C CA . LEU A 1 98 ? -4.739 -2.347 12.964 1.00 94.94 98 LEU A CA 1
ATOM 765 C C . LEU A 1 98 ? -3.333 -1.731 13.098 1.00 94.94 98 LEU A C 1
ATOM 767 O O . LEU A 1 98 ? -2.790 -1.241 12.117 1.00 94.94 98 LEU A O 1
ATOM 771 N N . SER A 1 99 ? -2.703 -1.826 14.272 1.00 95.56 99 SER A N 1
ATOM 772 C CA . SER A 1 99 ? -1.302 -1.427 14.466 1.00 95.56 99 SER A CA 1
ATOM 773 C C . SER A 1 99 ? -0.331 -2.318 13.686 1.00 95.56 99 SER A C 1
ATOM 775 O O . SER A 1 99 ? 0.630 -1.811 13.117 1.00 95.56 99 SER A O 1
ATOM 777 N N . LEU A 1 100 ? -0.592 -3.628 13.613 1.00 96.62 100 LEU A N 1
ATOM 778 C CA . LEU A 1 100 ? 0.187 -4.555 12.789 1.00 96.62 100 LEU A CA 1
ATOM 779 C C . LEU A 1 100 ? 0.055 -4.217 11.298 1.00 96.62 100 LEU A C 1
ATOM 781 O O . LEU A 1 100 ? 1.052 -4.210 10.580 1.00 96.62 100 LEU A O 1
ATOM 785 N N . HIS A 1 101 ? -1.158 -3.889 10.845 1.00 97.25 101 HIS A N 1
ATOM 786 C CA . HIS A 1 101 ? -1.391 -3.357 9.506 1.00 97.25 101 HIS A CA 1
ATOM 787 C C . HIS A 1 101 ? -0.565 -2.086 9.261 1.00 97.25 101 HIS A C 1
ATOM 789 O O . HIS A 1 101 ? 0.110 -1.992 8.243 1.00 97.25 101 HIS A O 1
ATOM 795 N N . ASP A 1 102 ? -0.577 -1.123 10.186 1.00 97.19 102 ASP A N 1
ATOM 796 C CA . ASP A 1 102 ? 0.157 0.138 10.021 1.00 97.19 102 ASP A CA 1
ATOM 797 C C . ASP A 1 102 ? 1.676 -0.084 9.931 1.00 97.19 102 ASP A C 1
ATOM 799 O O . ASP A 1 102 ? 2.345 0.525 9.092 1.00 97.19 102 ASP A O 1
ATOM 803 N N . LEU A 1 103 ? 2.218 -0.995 10.749 1.00 97.75 103 LEU A N 1
ATOM 804 C CA . LEU A 1 103 ? 3.625 -1.397 10.687 1.00 97.75 103 LEU A CA 1
ATOM 805 C C . LEU A 1 103 ? 3.949 -2.054 9.341 1.00 97.75 103 LEU A C 1
ATOM 807 O O . LEU A 1 103 ? 4.908 -1.667 8.672 1.00 97.75 103 LEU A O 1
ATOM 811 N N . GLY A 1 104 ? 3.119 -3.007 8.911 1.00 97.38 104 GLY A N 1
ATOM 812 C CA . GLY A 1 104 ? 3.267 -3.665 7.617 1.00 97.38 104 GLY A CA 1
ATOM 813 C C . GLY A 1 104 ? 3.190 -2.679 6.450 1.00 97.38 104 GLY A C 1
ATOM 814 O O . GLY A 1 104 ? 3.972 -2.780 5.510 1.00 97.38 104 GLY A O 1
ATOM 815 N N . LEU A 1 105 ? 2.298 -1.688 6.518 1.00 97.50 105 LEU A N 1
ATOM 816 C CA . LEU A 1 105 ? 2.130 -0.677 5.475 1.00 97.50 105 LEU A CA 1
ATOM 817 C C . LEU A 1 105 ? 3.328 0.276 5.437 1.00 97.50 105 LEU A C 1
ATOM 819 O O . LEU A 1 105 ? 3.725 0.726 4.367 1.00 97.50 105 LEU A O 1
ATOM 823 N N . THR A 1 106 ? 3.944 0.538 6.588 1.00 97.38 106 THR A N 1
ATOM 824 C CA . THR A 1 106 ? 5.185 1.314 6.675 1.00 97.38 106 THR A CA 1
ATOM 825 C C . THR A 1 106 ? 6.337 0.585 5.983 1.00 97.38 106 THR A C 1
ATOM 827 O O . THR A 1 106 ? 7.015 1.167 5.139 1.00 97.38 106 THR A O 1
ATOM 830 N N . ILE A 1 107 ? 6.519 -0.706 6.269 1.00 97.38 107 ILE A N 1
ATOM 831 C CA . ILE A 1 107 ? 7.633 -1.493 5.723 1.00 97.38 107 ILE A CA 1
ATOM 832 C C . ILE A 1 107 ? 7.401 -1.833 4.243 1.00 97.38 107 ILE A C 1
ATOM 834 O O . ILE A 1 107 ? 8.208 -1.480 3.387 1.00 97.38 107 ILE A O 1
ATOM 838 N N . PHE A 1 108 ? 6.292 -2.497 3.921 1.00 97.31 108 PHE A N 1
ATOM 839 C CA . PHE A 1 108 ? 6.036 -3.030 2.578 1.00 97.31 108 PHE A CA 1
ATOM 840 C C . PHE A 1 108 ? 5.361 -2.016 1.649 1.00 97.31 108 PHE A C 1
ATOM 842 O O . PHE A 1 108 ? 5.587 -2.035 0.442 1.00 97.31 108 PHE A O 1
ATOM 849 N N . GLY A 1 109 ? 4.555 -1.102 2.194 1.00 96.00 109 GLY A N 1
ATOM 850 C CA . GLY A 1 109 ? 3.945 -0.019 1.426 1.00 96.00 109 GLY A CA 1
ATOM 851 C C . GLY A 1 109 ? 4.942 1.105 1.156 1.00 96.00 109 GLY A C 1
ATOM 852 O O . GLY A 1 109 ? 5.431 1.240 0.036 1.00 96.00 109 GLY A O 1
ATOM 853 N N . PHE A 1 110 ? 5.260 1.908 2.174 1.00 96.62 110 PHE A N 1
ATOM 854 C CA . PHE A 1 110 ? 6.164 3.054 2.019 1.00 96.62 110 PHE A CA 1
ATOM 855 C C . PHE A 1 110 ? 7.599 2.636 1.686 1.00 96.62 110 PHE A C 1
ATOM 857 O O . PHE A 1 110 ? 8.188 3.211 0.772 1.00 96.62 110 PHE A O 1
ATOM 864 N N . GLY A 1 111 ? 8.146 1.611 2.348 1.00 96.25 111 GLY A N 1
ATOM 865 C CA . GLY A 1 111 ? 9.470 1.082 2.000 1.00 96.25 111 GLY A CA 1
ATOM 866 C C . GLY A 1 111 ? 9.527 0.519 0.575 1.00 96.25 111 GLY A C 1
ATOM 867 O O . GLY A 1 111 ? 10.486 0.784 -0.150 1.00 96.25 111 GLY A O 1
ATOM 868 N N . GLY A 1 112 ? 8.467 -0.164 0.126 1.00 95.44 112 GLY A N 1
ATOM 869 C CA . GLY A 1 112 ? 8.329 -0.621 -1.260 1.00 95.44 112 GLY A CA 1
ATOM 870 C C . GLY A 1 112 ? 8.304 0.533 -2.269 1.00 95.44 112 GLY A C 1
ATOM 871 O O . GLY A 1 112 ? 9.011 0.482 -3.274 1.00 95.44 112 GLY A O 1
ATOM 872 N N . ILE A 1 113 ? 7.557 1.606 -1.980 1.00 94.94 113 ILE A N 1
ATOM 873 C CA . ILE A 1 113 ? 7.526 2.814 -2.823 1.00 94.94 113 ILE A CA 1
ATOM 874 C C . ILE A 1 113 ? 8.894 3.487 -2.879 1.00 94.94 113 ILE A C 1
ATOM 876 O O . ILE A 1 113 ? 9.342 3.861 -3.960 1.00 94.94 113 ILE A O 1
ATOM 880 N N . PHE A 1 114 ? 9.560 3.641 -1.734 1.00 95.62 114 PHE A N 1
ATOM 881 C CA . PHE A 1 114 ? 10.875 4.269 -1.670 1.00 95.62 114 PHE A CA 1
ATOM 882 C C . PHE A 1 114 ? 11.900 3.487 -2.500 1.00 95.62 114 PHE A C 1
ATOM 884 O O . PHE A 1 114 ? 12.616 4.073 -3.311 1.00 95.62 114 PHE A O 1
ATOM 891 N N . PHE A 1 115 ? 11.908 2.157 -2.378 1.00 95.38 115 PHE A N 1
ATOM 892 C CA . PHE A 1 115 ? 12.757 1.296 -3.198 1.00 95.38 115 PHE A CA 1
ATOM 893 C C . PHE A 1 115 ? 12.389 1.356 -4.692 1.00 95.38 115 PHE A C 1
ATOM 895 O O . PHE A 1 115 ? 13.261 1.369 -5.564 1.00 95.38 115 PHE A O 1
ATOM 902 N N . GLY A 1 116 ? 11.097 1.446 -5.012 1.00 94.19 116 GLY A N 1
ATOM 903 C CA . GLY A 1 116 ? 10.636 1.662 -6.380 1.00 94.19 116 GLY A CA 1
ATOM 904 C C . GLY A 1 116 ? 11.151 2.975 -6.957 1.00 94.19 116 GLY A C 1
ATOM 905 O O . GLY A 1 116 ? 11.701 2.987 -8.054 1.00 94.19 116 GLY A O 1
ATOM 906 N N . PHE A 1 117 ? 11.057 4.067 -6.201 1.00 93.12 117 PHE A N 1
ATOM 907 C CA . PHE A 1 117 ? 11.519 5.383 -6.632 1.00 93.12 117 PHE A CA 1
ATOM 908 C C . PHE A 1 117 ? 13.022 5.398 -6.936 1.00 93.12 117 PHE A C 1
ATOM 910 O O . PHE A 1 117 ? 13.425 5.847 -8.009 1.00 93.12 117 PHE A O 1
ATOM 917 N N . THR A 1 118 ? 13.853 4.841 -6.048 1.00 92.25 118 THR A N 1
ATOM 918 C CA . THR A 1 118 ? 15.306 4.757 -6.280 1.00 92.25 118 THR A CA 1
ATOM 919 C C . THR A 1 118 ? 15.644 3.878 -7.485 1.00 92.25 118 THR A C 1
ATOM 921 O O . THR A 1 118 ? 16.525 4.223 -8.273 1.00 92.25 118 THR A O 1
ATOM 924 N N . SER A 1 119 ? 14.895 2.791 -7.696 1.00 90.62 119 SER A N 1
ATOM 925 C CA . SER A 1 119 ? 15.051 1.924 -8.869 1.00 90.62 119 SER A CA 1
ATOM 926 C C . SER A 1 119 ? 14.699 2.654 -10.173 1.00 90.62 119 SER A C 1
ATOM 928 O O . SER A 1 119 ? 15.452 2.588 -11.149 1.00 90.62 119 SER A O 1
ATOM 930 N N . GLN A 1 120 ? 13.585 3.395 -10.193 1.00 90.00 120 GLN A N 1
ATOM 931 C CA . GLN A 1 120 ? 13.126 4.134 -11.375 1.00 90.00 120 GLN A CA 1
ATOM 932 C C . GLN A 1 120 ? 13.997 5.354 -11.694 1.00 90.00 120 GLN A C 1
ATOM 934 O O . GLN A 1 120 ? 14.126 5.710 -12.865 1.00 90.00 120 GLN A O 1
ATOM 939 N N . TYR A 1 121 ? 14.647 5.957 -10.694 1.00 88.81 121 TYR A N 1
ATOM 940 C CA . TYR A 1 121 ? 15.534 7.105 -10.896 1.00 88.81 121 TYR A CA 1
ATOM 941 C C . TYR A 1 121 ? 16.634 6.810 -11.925 1.00 88.81 121 TYR A C 1
ATOM 943 O O . TYR A 1 121 ? 16.848 7.588 -12.852 1.00 88.81 121 TYR A O 1
ATOM 951 N N . SER A 1 122 ? 17.267 5.637 -11.832 1.00 84.88 122 SER A N 1
ATOM 952 C CA . SER A 1 122 ? 18.290 5.209 -12.798 1.00 84.88 122 SER A CA 1
ATOM 953 C C . SER A 1 122 ? 17.750 5.085 -14.231 1.00 84.88 122 SER A C 1
ATOM 955 O O . SER A 1 122 ? 18.424 5.463 -15.189 1.00 84.88 122 SER A O 1
ATOM 957 N N . SER A 1 123 ? 16.513 4.606 -14.385 1.00 85.25 123 SER A N 1
ATOM 958 C CA . SER A 1 123 ? 15.852 4.456 -15.687 1.00 85.25 123 SER A CA 1
ATOM 959 C C . SER A 1 123 ? 15.474 5.807 -16.290 1.00 85.25 123 SER A C 1
ATOM 961 O O . SER A 1 123 ? 15.583 5.996 -17.498 1.00 85.25 123 SER A O 1
ATOM 963 N N . HIS A 1 124 ? 15.082 6.765 -15.449 1.00 86.75 124 HIS A N 1
ATOM 964 C CA . HIS A 1 124 ? 14.794 8.130 -15.875 1.00 86.75 124 HIS A CA 1
ATOM 965 C C . HIS A 1 124 ? 16.055 8.865 -16.351 1.00 86.75 124 HIS A C 1
ATOM 967 O O . HIS A 1 124 ? 16.031 9.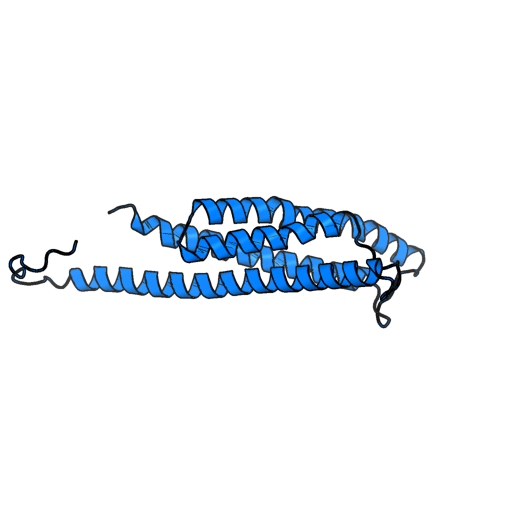501 -17.400 1.00 86.75 124 HIS A O 1
ATOM 973 N N . GLN A 1 125 ? 17.179 8.710 -15.642 1.00 88.81 125 GLN A N 1
ATOM 974 C CA . GLN A 1 125 ? 18.465 9.283 -16.059 1.00 88.81 125 GLN A CA 1
ATOM 975 C C . GLN A 1 125 ? 18.920 8.739 -17.419 1.00 88.81 125 GLN A C 1
ATOM 977 O O . GLN A 1 125 ? 19.341 9.504 -18.284 1.00 88.81 125 GLN A O 1
ATOM 982 N N . ARG A 1 126 ? 18.772 7.425 -17.647 1.00 86.75 126 ARG A N 1
ATOM 983 C CA . ARG A 1 126 ? 19.057 6.814 -18.956 1.00 86.75 126 ARG A CA 1
ATOM 984 C C . ARG A 1 126 ? 18.174 7.393 -20.054 1.00 86.75 126 ARG A C 1
ATOM 986 O O . ARG A 1 126 ? 18.692 7.745 -21.101 1.00 86.75 126 ARG A O 1
ATOM 993 N N . TYR A 1 127 ? 16.878 7.554 -19.795 1.00 87.38 127 TYR A N 1
ATOM 994 C CA . TYR A 1 127 ? 15.962 8.146 -20.767 1.00 87.38 127 TYR A CA 1
ATOM 995 C C . TYR A 1 127 ? 16.351 9.582 -21.148 1.00 87.38 127 TYR A C 1
ATOM 997 O O . TYR A 1 127 ? 16.320 9.917 -22.326 1.00 87.38 127 TYR A O 1
ATOM 1005 N N . ILE A 1 128 ? 16.761 10.414 -20.186 1.00 88.38 128 ILE A N 1
ATOM 1006 C CA . ILE A 1 128 ? 17.240 11.776 -20.475 1.00 88.38 128 ILE A CA 1
ATOM 1007 C C . ILE A 1 128 ? 18.517 11.742 -21.326 1.00 88.38 128 ILE A C 1
ATOM 1009 O O . ILE A 1 128 ? 18.667 12.555 -22.234 1.00 88.38 128 ILE A O 1
ATOM 1013 N N . ALA A 1 129 ? 19.431 10.812 -21.041 1.00 91.50 129 ALA A N 1
ATOM 1014 C CA . ALA A 1 129 ? 20.720 10.735 -21.721 1.00 91.50 129 ALA A CA 1
ATOM 1015 C C . ALA A 1 129 ? 20.645 10.121 -23.131 1.00 91.50 129 ALA A C 1
ATOM 1017 O O . ALA A 1 129 ? 21.323 10.606 -24.032 1.00 91.50 129 ALA A O 1
ATOM 1018 N N . SER A 1 130 ? 19.862 9.0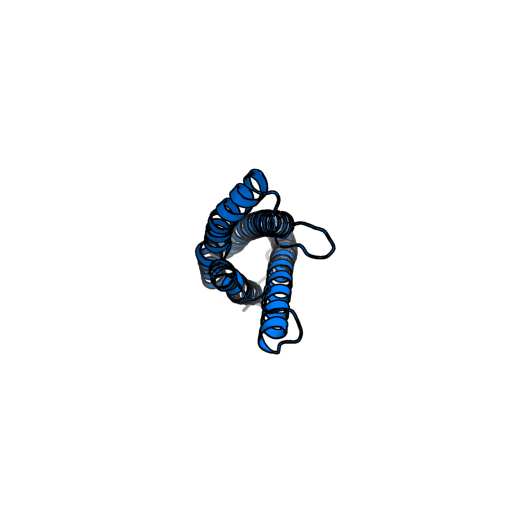54 -23.329 1.00 89.00 130 SER A N 1
ATOM 1019 C CA . SER A 1 130 ? 19.826 8.289 -24.587 1.00 89.00 130 SER A CA 1
ATOM 1020 C C . SER A 1 130 ? 18.509 8.385 -25.359 1.00 89.00 130 SER A C 1
ATOM 1022 O O . SER A 1 130 ? 18.458 7.983 -26.516 1.00 89.00 130 SER A O 1
ATOM 1024 N N . GLY A 1 131 ? 17.425 8.867 -24.745 1.00 83.00 131 GLY A N 1
ATOM 1025 C CA . GLY A 1 131 ? 16.077 8.848 -25.329 1.00 83.00 131 GLY A CA 1
ATOM 1026 C C . GLY A 1 131 ? 15.413 7.462 -25.357 1.00 83.00 131 GLY A C 1
ATOM 1027 O O . GLY A 1 131 ? 14.234 7.346 -25.699 1.00 83.00 131 GLY A O 1
ATOM 1028 N N . GLU A 1 132 ? 16.126 6.406 -24.960 1.00 79.25 132 GLU A N 1
ATOM 1029 C CA . GLU A 1 132 ? 15.635 5.030 -25.005 1.00 79.25 132 GLU A CA 1
ATOM 1030 C C . GLU A 1 132 ? 14.899 4.649 -23.718 1.00 79.25 132 GLU A C 1
ATOM 1032 O O . GLU A 1 132 ? 15.352 4.887 -22.596 1.00 79.25 132 GLU A O 1
ATOM 1037 N N . THR A 1 133 ? 13.732 4.024 -23.863 1.00 82.00 133 THR A N 1
ATOM 1038 C CA . THR A 1 133 ? 12.949 3.532 -22.728 1.00 82.00 133 THR A CA 1
ATOM 1039 C C . THR A 1 133 ? 11.990 2.439 -23.178 1.00 82.00 133 THR A C 1
ATOM 1041 O O . THR A 1 133 ? 11.523 2.441 -24.318 1.00 82.00 133 THR A O 1
ATOM 1044 N N . LYS A 1 134 ? 11.658 1.515 -22.272 1.00 81.38 134 LYS A N 1
ATOM 1045 C CA . LYS A 1 134 ? 10.567 0.565 -22.513 1.00 81.38 134 LYS A CA 1
ATOM 1046 C C . LYS A 1 134 ? 9.255 1.343 -22.599 1.00 81.38 134 LYS A C 1
ATOM 1048 O O . LYS A 1 134 ? 9.044 2.269 -21.814 1.00 81.38 134 LYS A O 1
ATOM 1053 N N . ARG A 1 135 ? 8.376 0.976 -23.528 1.00 81.88 135 ARG A N 1
ATOM 1054 C CA . ARG A 1 135 ? 7.085 1.644 -23.735 1.00 81.88 135 ARG A CA 1
ATOM 1055 C C . ARG A 1 135 ? 5.935 0.652 -23.634 1.00 81.88 135 ARG A C 1
ATOM 1057 O O . ARG A 1 135 ? 6.075 -0.501 -24.028 1.00 81.88 135 ARG A O 1
ATOM 1064 N N . ILE A 1 136 ? 4.803 1.120 -23.121 1.00 80.44 136 ILE A N 1
ATOM 1065 C CA . ILE A 1 136 ? 3.513 0.425 -23.181 1.00 80.44 136 ILE A CA 1
ATOM 1066 C C . ILE A 1 136 ? 2.545 1.375 -23.874 1.00 80.44 136 ILE A C 1
ATOM 1068 O O . ILE A 1 136 ? 2.359 2.484 -23.380 1.00 80.44 136 ILE A O 1
ATOM 1072 N N . ALA A 1 137 ? 1.935 0.955 -24.989 1.00 79.50 137 ALA A N 1
ATOM 1073 C CA . ALA A 1 137 ? 0.998 1.789 -25.754 1.00 79.50 137 ALA A CA 1
ATOM 1074 C C . ALA A 1 137 ? 1.558 3.205 -26.025 1.00 79.50 137 ALA A C 1
ATOM 1076 O O . ALA A 1 137 ? 0.912 4.206 -25.734 1.00 79.50 137 ALA A O 1
ATOM 1077 N N . ASP A 1 138 ? 2.816 3.267 -26.481 1.00 83.44 138 ASP A N 1
ATOM 1078 C CA . ASP A 1 138 ? 3.613 4.482 -26.727 1.00 83.44 138 ASP A CA 1
ATOM 1079 C C . ASP A 1 138 ? 3.958 5.364 -25.519 1.00 83.44 138 ASP A C 1
ATOM 1081 O O . ASP A 1 138 ? 4.731 6.315 -25.648 1.00 83.44 138 ASP A O 1
ATOM 1085 N N . ILE A 1 139 ? 3.503 5.007 -24.319 1.00 85.81 139 ILE A N 1
ATOM 1086 C CA . ILE A 1 139 ? 3.840 5.719 -23.088 1.00 85.81 139 ILE A CA 1
ATOM 1087 C C . ILE A 1 139 ? 5.140 5.144 -22.504 1.00 85.81 139 ILE A C 1
ATOM 1089 O O . ILE A 1 139 ? 5.236 3.928 -22.297 1.00 85.81 139 ILE A O 1
ATOM 1093 N N . PRO A 1 140 ? 6.144 5.983 -22.183 1.00 87.50 140 PRO A N 1
ATOM 1094 C CA . PRO A 1 140 ? 7.334 5.539 -21.470 1.00 87.50 140 PRO A CA 1
ATOM 1095 C C . PRO A 1 140 ? 6.995 4.885 -20.129 1.00 87.50 140 PRO A C 1
ATOM 1097 O O . PRO A 1 140 ? 6.338 5.473 -19.268 1.00 87.50 140 PRO A O 1
ATOM 1100 N N . LEU A 1 141 ? 7.509 3.676 -19.927 1.00 86.62 141 LEU A N 1
ATOM 1101 C CA . LEU A 1 141 ? 7.203 2.830 -18.778 1.00 86.62 141 LEU A CA 1
ATOM 1102 C C . LEU A 1 141 ? 7.536 3.507 -17.440 1.00 86.62 141 LEU A C 1
ATOM 1104 O O . LEU A 1 141 ? 6.817 3.342 -16.458 1.00 86.62 141 LEU A O 1
ATOM 1108 N N . HIS A 1 142 ? 8.605 4.302 -17.398 1.00 85.38 142 HIS A N 1
ATOM 1109 C CA . HIS A 1 142 ? 9.013 5.003 -16.184 1.00 85.38 142 HIS A CA 1
ATOM 1110 C C . HIS A 1 142 ? 7.985 6.060 -15.737 1.00 85.38 142 HIS A C 1
ATOM 1112 O O . HIS A 1 142 ? 7.776 6.211 -14.536 1.00 85.38 142 HIS A O 1
ATOM 1118 N N . TYR A 1 143 ? 7.279 6.734 -16.659 1.00 88.62 143 TYR A N 1
ATOM 1119 C CA . TYR A 1 143 ? 6.198 7.661 -16.294 1.00 88.62 143 TYR A CA 1
ATOM 1120 C C . TYR A 1 143 ? 4.999 6.926 -15.692 1.00 88.62 143 TYR A C 1
ATOM 1122 O O . TYR A 1 143 ? 4.432 7.390 -14.702 1.00 88.62 143 TYR A O 1
ATOM 1130 N N . ILE A 1 144 ? 4.659 5.752 -16.235 1.00 89.88 144 ILE A N 1
ATOM 1131 C CA . ILE A 1 144 ? 3.607 4.889 -15.680 1.00 89.88 144 ILE A CA 1
ATOM 1132 C C . ILE A 1 144 ? 3.970 4.496 -14.244 1.00 89.88 144 ILE A C 1
ATOM 1134 O O . ILE A 1 144 ? 3.152 4.650 -13.337 1.00 89.88 144 ILE A O 1
ATOM 1138 N N . TRP A 1 145 ? 5.212 4.061 -14.003 1.00 90.19 145 TRP A N 1
ATOM 1139 C CA . TRP A 1 145 ? 5.650 3.694 -12.654 1.00 90.19 145 TRP A CA 1
ATOM 1140 C C . TRP A 1 145 ? 5.667 4.871 -11.688 1.00 90.19 145 TRP A C 1
ATOM 1142 O O . TRP A 1 145 ? 5.213 4.714 -10.559 1.00 90.19 145 TRP A O 1
ATOM 1152 N N . VAL A 1 146 ? 6.129 6.050 -12.109 1.00 91.38 146 VAL A N 1
ATOM 1153 C CA . VAL A 1 146 ? 6.087 7.257 -11.269 1.00 91.38 146 VAL A CA 1
ATOM 1154 C C . VAL A 1 146 ? 4.646 7.600 -10.882 1.00 91.38 146 VAL A C 1
ATOM 1156 O O . VAL A 1 146 ? 4.381 7.861 -9.709 1.00 91.38 146 VAL A O 1
ATOM 1159 N N . PHE A 1 147 ? 3.700 7.524 -11.822 1.00 92.88 147 PHE A N 1
ATOM 1160 C CA . PHE A 1 147 ? 2.281 7.747 -11.541 1.00 92.88 147 PHE A CA 1
ATOM 1161 C C . PHE A 1 147 ? 1.711 6.726 -10.544 1.00 92.88 147 PHE A C 1
ATOM 1163 O O . PHE A 1 147 ? 1.035 7.106 -9.583 1.00 92.88 147 PHE A O 1
ATOM 1170 N N . VAL A 1 148 ? 2.008 5.435 -10.738 1.00 93.69 148 VAL A N 1
ATOM 1171 C CA . VAL A 1 148 ? 1.581 4.358 -9.831 1.00 93.69 148 VAL A CA 1
ATOM 1172 C C . VAL A 1 148 ? 2.167 4.569 -8.435 1.00 93.69 148 VAL A C 1
ATOM 1174 O O . VAL A 1 148 ? 1.426 4.515 -7.454 1.00 93.69 148 VAL A O 1
ATOM 1177 N N . LEU A 1 149 ? 3.465 4.859 -8.325 1.00 94.38 149 LEU A N 1
ATOM 1178 C CA . LEU A 1 149 ? 4.138 5.116 -7.050 1.00 94.38 149 LEU A CA 1
ATOM 1179 C C . LEU A 1 149 ? 3.531 6.327 -6.327 1.00 94.38 149 LEU A C 1
ATOM 1181 O O . LEU A 1 149 ? 3.217 6.230 -5.141 1.00 94.38 149 LEU A O 1
ATOM 1185 N N . ALA A 1 150 ? 3.298 7.434 -7.036 1.00 95.38 150 ALA A N 1
ATOM 1186 C CA . ALA A 1 150 ? 2.705 8.643 -6.465 1.00 95.38 150 ALA A CA 1
ATOM 1187 C C . ALA A 1 150 ? 1.266 8.405 -5.976 1.00 95.38 150 ALA A C 1
ATOM 1189 O O . ALA A 1 150 ? 0.915 8.766 -4.852 1.00 95.38 150 ALA A O 1
ATOM 1190 N N . SER A 1 151 ? 0.447 7.732 -6.786 1.00 96.19 151 SER A N 1
ATOM 1191 C CA . SER A 1 151 ? -0.941 7.410 -6.438 1.00 96.19 151 SER A CA 1
ATOM 1192 C C . SER A 1 151 ? -1.023 6.464 -5.234 1.00 96.19 151 SER A C 1
ATOM 1194 O O . SER A 1 151 ? -1.847 6.666 -4.339 1.00 96.19 151 SER A O 1
ATOM 1196 N N . ASN A 1 152 ? -0.129 5.473 -5.149 1.00 95.69 152 ASN A N 1
ATOM 1197 C CA . ASN A 1 152 ? -0.040 4.594 -3.984 1.00 95.69 152 ASN A CA 1
ATOM 1198 C C . ASN A 1 152 ? 0.454 5.334 -2.739 1.00 95.69 152 ASN A C 1
ATOM 1200 O O . ASN A 1 152 ? -0.096 5.111 -1.665 1.00 95.69 152 ASN A O 1
ATOM 1204 N N . ALA A 1 153 ? 1.411 6.258 -2.863 1.00 96.88 153 ALA A N 1
ATOM 1205 C CA . ALA A 1 153 ? 1.866 7.072 -1.735 1.00 96.88 153 ALA A CA 1
ATOM 1206 C C . ALA A 1 153 ? 0.708 7.883 -1.132 1.00 96.88 153 ALA A C 1
ATOM 1208 O O . ALA A 1 153 ? 0.512 7.875 0.085 1.00 96.88 153 ALA A O 1
ATOM 1209 N N . ILE A 1 154 ? -0.116 8.510 -1.980 1.00 97.69 154 ILE A N 1
ATOM 1210 C CA . ILE A 1 154 ? -1.318 9.238 -1.550 1.00 97.69 154 ILE A CA 1
ATOM 1211 C C . ILE A 1 154 ? -2.317 8.286 -0.880 1.00 97.69 154 ILE A C 1
ATOM 1213 O O . ILE A 1 154 ? -2.818 8.585 0.208 1.00 97.69 154 ILE A O 1
ATOM 1217 N N . ASN A 1 155 ? -2.586 7.123 -1.485 1.00 97.62 155 ASN A N 1
ATOM 1218 C CA . ASN A 1 155 ? -3.492 6.130 -0.906 1.00 97.62 155 ASN A CA 1
ATOM 1219 C C . ASN A 1 155 ? -2.998 5.634 0.465 1.00 97.62 155 ASN A C 1
ATOM 1221 O O . ASN A 1 155 ? -3.794 5.492 1.394 1.00 97.62 155 ASN A O 1
ATOM 1225 N N . TYR A 1 156 ? -1.694 5.413 0.635 1.00 97.50 156 TYR A N 1
ATOM 1226 C CA . TYR A 1 156 ? -1.105 4.964 1.898 1.00 97.50 156 TYR A CA 1
ATOM 1227 C C . TYR A 1 156 ? -1.155 6.040 2.973 1.00 97.50 156 TYR A C 1
ATOM 1229 O O . TYR A 1 156 ? -1.526 5.738 4.107 1.00 97.50 156 TYR A O 1
ATOM 1237 N N . LEU A 1 157 ? -0.876 7.298 2.623 1.00 97.62 157 LEU A N 1
ATOM 1238 C CA . LEU A 1 157 ? -1.046 8.428 3.537 1.00 97.62 157 LEU A CA 1
ATOM 1239 C C . LEU A 1 157 ? -2.502 8.539 4.003 1.00 97.62 157 LEU A C 1
ATOM 1241 O O . LEU A 1 157 ? -2.760 8.620 5.204 1.00 97.62 157 LEU A O 1
ATOM 1245 N N . ALA A 1 158 ? -3.464 8.462 3.077 1.00 97.56 158 ALA A N 1
ATOM 1246 C CA . ALA A 1 158 ? -4.885 8.469 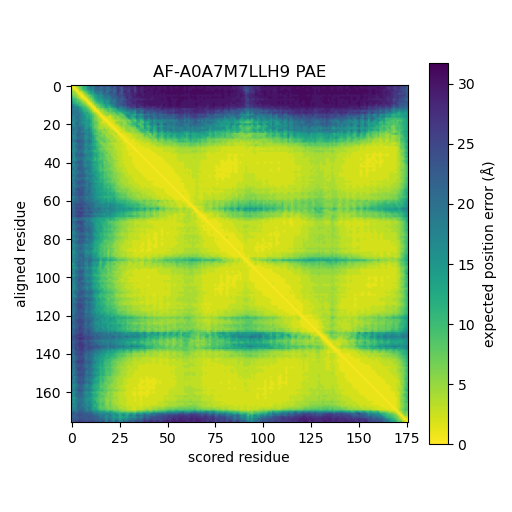3.414 1.00 97.56 158 ALA A CA 1
ATOM 1247 C C . ALA A 1 158 ? -5.257 7.292 4.333 1.00 97.56 158 ALA A C 1
ATOM 1249 O O . ALA A 1 158 ? -5.919 7.482 5.356 1.00 97.56 158 ALA A O 1
ATOM 1250 N N . THR A 1 159 ? -4.773 6.089 4.015 1.00 97.44 159 THR A N 1
ATOM 1251 C CA . THR A 1 159 ? -4.973 4.874 4.819 1.00 97.44 159 THR A CA 1
ATOM 1252 C C . THR A 1 159 ? -4.451 5.061 6.244 1.00 97.44 159 THR A C 1
ATOM 1254 O O . THR A 1 159 ? -5.165 4.771 7.206 1.00 97.44 159 THR A O 1
ATOM 1257 N N . TYR A 1 160 ? -3.246 5.611 6.394 1.00 96.50 160 TYR A N 1
ATOM 1258 C CA . TYR A 1 160 ? -2.613 5.854 7.690 1.00 96.50 160 TYR A CA 1
ATOM 1259 C C . TYR A 1 160 ? -3.382 6.898 8.514 1.00 96.50 160 TYR A C 1
ATOM 1261 O O . TYR A 1 160 ? -3.669 6.682 9.693 1.00 96.50 160 TYR A O 1
ATOM 1269 N N . VAL A 1 161 ? -3.816 7.996 7.883 1.00 96.81 161 VAL A N 1
ATOM 1270 C CA . VAL A 1 161 ? -4.653 9.024 8.525 1.00 96.81 161 VAL A CA 1
ATOM 1271 C C . VAL A 1 161 ? -5.970 8.429 9.026 1.00 96.81 161 VAL A C 1
ATOM 1273 O O . VAL A 1 161 ? -6.372 8.677 10.168 1.00 96.81 161 VAL A O 1
ATOM 1276 N N . TYR A 1 162 ? -6.651 7.622 8.208 1.00 96.31 162 TYR A N 1
ATOM 1277 C CA . TYR A 1 162 ? -7.889 6.967 8.627 1.00 96.31 162 TYR A CA 1
ATOM 1278 C C . TYR A 1 162 ? -7.655 5.936 9.735 1.00 96.31 162 TYR A C 1
ATOM 1280 O O . TYR A 1 162 ? -8.468 5.863 10.657 1.00 96.31 162 TYR A O 1
ATOM 1288 N N . SER A 1 163 ? -6.538 5.205 9.702 1.00 95.62 163 SER A N 1
ATOM 1289 C CA . SER A 1 163 ? -6.148 4.272 10.763 1.00 95.62 163 SER A CA 1
ATOM 1290 C C . SER A 1 163 ? -5.963 4.978 12.111 1.00 95.62 163 SER A C 1
ATOM 1292 O O . SER A 1 163 ? -6.555 4.571 13.114 1.00 95.62 163 SER A O 1
ATOM 1294 N N . ILE A 1 164 ? -5.234 6.102 12.147 1.00 94.31 164 ILE A N 1
ATOM 1295 C CA . ILE A 1 164 ? -5.052 6.912 13.365 1.00 94.31 164 ILE A CA 1
ATOM 1296 C C . ILE A 1 164 ? -6.407 7.365 13.923 1.00 94.31 164 ILE A C 1
ATOM 1298 O O . ILE A 1 164 ? -6.688 7.179 15.111 1.00 94.31 164 ILE A O 1
ATOM 1302 N N . ARG A 1 165 ? -7.280 7.907 13.063 1.00 92.94 165 ARG A N 1
ATOM 1303 C CA . ARG A 1 165 ? -8.620 8.366 13.465 1.00 92.94 165 ARG A CA 1
ATOM 1304 C C . ARG A 1 165 ? -9.498 7.218 13.972 1.00 92.94 165 ARG A C 1
ATOM 1306 O O . ARG A 1 165 ? -10.238 7.398 14.937 1.00 92.94 165 ARG A O 1
ATOM 1313 N N . LEU A 1 166 ? -9.398 6.030 13.371 1.00 92.88 166 LEU A N 1
ATOM 1314 C CA . LEU A 1 166 ? -10.105 4.829 13.827 1.00 92.88 166 LEU A CA 1
A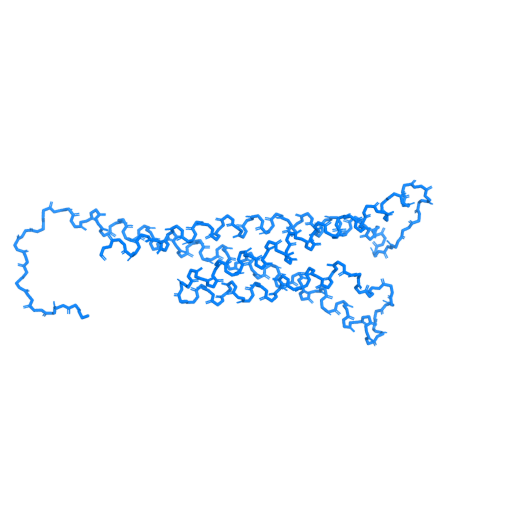TOM 1315 C C . LEU A 1 166 ? -9.606 4.353 15.193 1.00 92.88 166 LEU A C 1
ATOM 1317 O O . LEU A 1 166 ? -10.425 4.084 16.073 1.00 92.88 166 LEU A O 1
ATOM 1321 N N . LYS A 1 167 ? -8.286 4.299 15.408 1.00 91.62 167 LYS A N 1
ATOM 1322 C CA . LYS A 1 167 ? -7.698 3.935 16.708 1.00 91.62 167 LYS A CA 1
ATOM 1323 C C . LYS A 1 167 ? -8.145 4.896 17.810 1.00 91.62 167 LYS A C 1
ATOM 1325 O O . LYS A 1 167 ? -8.540 4.433 18.882 1.00 91.62 167 LYS A O 1
ATOM 1330 N N . ALA A 1 168 ? -8.165 6.200 17.526 1.00 88.56 168 ALA A N 1
ATOM 1331 C CA . ALA A 1 168 ? -8.680 7.216 18.441 1.00 88.56 168 ALA A CA 1
ATOM 1332 C C . ALA A 1 168 ? -10.167 6.990 18.771 1.00 88.56 168 ALA A C 1
ATOM 1334 O O . ALA A 1 168 ? -10.530 6.901 19.944 1.00 88.56 168 ALA A O 1
ATOM 1335 N N . ALA A 1 169 ? -11.013 6.778 17.755 1.00 87.00 169 ALA A N 1
ATOM 1336 C CA . ALA A 1 169 ? -12.438 6.496 17.945 1.00 87.00 169 ALA A CA 1
ATOM 1337 C C . ALA A 1 169 ? -12.697 5.207 18.752 1.00 87.00 169 ALA A C 1
ATOM 1339 O O . ALA A 1 169 ? -13.696 5.099 19.460 1.00 87.00 169 ALA A O 1
ATOM 1340 N N . TRP A 1 170 ? -11.802 4.217 18.679 1.00 86.06 170 TRP A N 1
ATOM 1341 C CA . TRP A 1 170 ? -11.918 2.976 19.449 1.00 86.06 170 TRP A CA 1
ATOM 1342 C C . TRP A 1 170 ? -11.345 3.073 20.875 1.00 86.06 170 TRP A C 1
ATOM 1344 O O . TRP A 1 170 ? -11.613 2.186 21.690 1.00 86.06 170 TRP A O 1
ATOM 1354 N N . ASN A 1 171 ? -10.531 4.084 21.208 1.00 78.12 171 ASN A N 1
ATOM 1355 C CA . ASN A 1 171 ? -9.922 4.251 22.540 1.00 78.12 171 ASN A CA 1
ATOM 1356 C C . ASN A 1 171 ? -10.911 4.703 23.617 1.00 78.12 171 ASN A C 1
ATOM 1358 O O . ASN A 1 171 ? -10.848 4.188 24.729 1.00 78.12 171 ASN A O 1
ATOM 1362 N N . VAL A 1 172 ? -11.896 5.527 23.268 1.00 62.50 172 VAL A N 1
ATOM 1363 C CA . VAL A 1 172 ? -12.866 6.088 24.228 1.00 62.50 172 VAL A CA 1
ATOM 1364 C C . VAL A 1 172 ? -13.765 5.017 24.876 1.00 62.50 172 VAL A C 1
ATOM 1366 O O . VAL A 1 172 ? -14.287 5.211 25.967 1.00 62.50 172 VAL A O 1
ATOM 1369 N N . ARG A 1 173 ? -13.895 3.832 24.262 1.00 55.28 173 ARG A N 1
ATOM 1370 C CA . ARG A 1 173 ? -14.707 2.718 24.790 1.00 55.28 173 ARG A CA 1
ATOM 1371 C C . ARG A 1 173 ? -14.152 2.023 26.042 1.00 55.28 173 ARG A C 1
ATOM 1373 O O . ARG A 1 173 ? -14.886 1.222 26.604 1.00 55.28 173 ARG A O 1
ATOM 1380 N N . LYS A 1 174 ? -12.887 2.239 26.433 1.00 46.91 174 LYS A N 1
ATOM 1381 C CA . LYS A 1 174 ? -12.263 1.541 27.583 1.00 46.91 174 LYS A CA 1
ATOM 1382 C C . LYS A 1 174 ? -12.153 2.382 28.861 1.00 46.91 174 LYS A C 1
ATOM 1384 O O . LYS A 1 174 ? -11.840 1.821 29.900 1.00 46.91 174 LYS A O 1
ATOM 1389 N N . THR A 1 175 ? -12.391 3.690 28.805 1.00 40.44 175 THR A N 1
ATOM 1390 C CA . THR A 1 175 ? -12.296 4.598 29.966 1.00 40.44 175 THR A CA 1
ATOM 1391 C C . THR A 1 175 ? -13.617 4.746 30.730 1.00 40.44 175 THR A C 1
ATOM 1393 O O . THR A 1 175 ? -13.883 5.804 31.292 1.00 40.44 175 THR A O 1
ATOM 1396 N N . ARG A 1 176 ? -14.461 3.711 30.750 1.00 35.81 176 ARG A N 1
ATOM 1397 C CA . ARG A 1 176 ? -15.671 3.682 31.574 1.00 35.81 176 ARG A CA 1
ATOM 1398 C C . ARG A 1 176 ? -15.918 2.295 32.136 1.00 35.81 176 ARG A C 1
ATOM 1400 O O . ARG A 1 176 ? -15.715 1.329 31.366 1.00 35.81 176 ARG A O 1
#

InterPro domains:
  IPR009787 Protein jagunal [PF07086] (1-173)
  IPR009787 Protein jagunal [PTHR20955] (1-173)

Radius of gyration: 23.28 Å; Cα contacts (8 Å, |Δi|>4): 140; chains: 1; bounding box: 58×34×66 Å

Mean predicted aligned error: 8.48 Å

Organism: Strongylocentrotus purpuratus (NCBI:txid7668)